Protein AF-A0A016V201-F1 (afdb_monomer_lite)

pLDDT: mean 74.11, std 23.86, range [24.7, 98.19]

Foldseek 3Di:
DPDDDPPPDPPPDDPDDDDFAWDADPPRVPIDGRLNVRQVVCVVVVDQEDDAAEDEDPDPDDDDDDPVSVVVCVVRVVDDPPDPPRVPVHDD

Secondary structure (DSSP, 8-state):
-----S-S--------------B--SSGGG-B-HHHHHHHHHHHTT----S------S-SSPPPPPHHHHHHHHHHS---TT----------

InterPro domains:
  IPR002125 Cytidine and deoxycytidylate deaminase domain [PF00383] (17-81)
  IPR002125 Cytidine and deoxycytidylate deaminase domain [PS51747] (1-92)
  IPR016192 APOBEC/CMP deaminase, zinc-binding [PS00903] (33-73)
  IPR016193 Cytidine deaminase-like [SSF53927] (21-84)
  IPR050202 Cytidine and Deoxycytidylate Deaminase [PTHR11644] (16-78)

Structure (mmCIF, N/CA/C/O backbone):
data_AF-A0A016V201-F1
#
_entry.id   AF-A0A016V201-F1
#
loop_
_atom_site.group_PDB
_atom_site.id
_atom_site.type_symbol
_atom_site.label_atom_id
_atom_site.label_alt_id
_atom_site.label_comp_id
_atom_site.label_asym_id
_atom_site.label_entity_id
_atom_site.label_seq_id
_atom_site.pdbx_PDB_ins_code
_atom_site.Cartn_x
_atom_site.Cartn_y
_atom_site.Cartn_z
_atom_site.occupancy
_atom_site.B_iso_or_equiv
_atom_site.auth_seq_id
_atom_site.auth_comp_id
_atom_site.auth_asym_id
_atom_site.auth_atom_id
_atom_site.pdbx_PDB_model_num
ATOM 1 N N . MET A 1 1 ? -28.641 28.949 31.704 1.00 37.72 1 MET A N 1
ATOM 2 C CA . MET A 1 1 ? -28.370 28.929 30.249 1.00 37.72 1 MET A CA 1
ATOM 3 C C . MET A 1 1 ? -27.186 28.009 29.944 1.00 37.72 1 MET A C 1
ATOM 5 O O . MET A 1 1 ? -26.179 28.452 29.419 1.00 37.72 1 MET A O 1
ATOM 9 N N . LEU A 1 2 ? -27.289 26.728 30.302 1.00 39.09 2 LEU A N 1
ATOM 10 C CA . LEU A 1 2 ? -26.316 25.699 29.923 1.00 39.09 2 LEU A CA 1
ATOM 11 C C . LEU A 1 2 ? -27.101 24.444 29.555 1.00 39.09 2 LEU A C 1
ATOM 13 O O . LEU A 1 2 ? -27.127 23.488 30.312 1.00 39.09 2 LEU A O 1
ATOM 17 N N . ASN A 1 3 ? -27.813 24.515 28.435 1.00 38.31 3 ASN A N 1
ATOM 18 C CA . ASN A 1 3 ? -28.419 23.369 27.771 1.00 38.31 3 ASN A CA 1
ATOM 19 C C . ASN A 1 3 ? -28.278 23.608 26.272 1.00 38.31 3 ASN A C 1
ATOM 21 O O . ASN A 1 3 ? -28.695 24.664 25.798 1.00 38.31 3 ASN A O 1
ATOM 25 N N . ASN A 1 4 ? -27.611 22.658 25.618 1.00 38.84 4 ASN A N 1
ATOM 26 C CA . ASN A 1 4 ? -27.618 22.271 24.201 1.00 38.84 4 ASN A CA 1
ATOM 27 C C . ASN A 1 4 ? -26.237 21.648 23.921 1.00 38.84 4 ASN A C 1
ATOM 29 O O . ASN A 1 4 ? -25.324 22.312 23.443 1.00 38.84 4 ASN A O 1
ATOM 33 N N . LEU A 1 5 ? -25.955 20.487 24.534 1.00 42.16 5 LEU A N 1
ATOM 34 C CA . LEU A 1 5 ? -26.220 19.173 23.919 1.00 42.16 5 LEU A CA 1
ATOM 35 C C . LEU A 1 5 ? -25.345 19.087 22.656 1.00 42.16 5 LEU A C 1
ATOM 37 O O . LEU A 1 5 ? -25.715 19.600 21.615 1.00 42.16 5 LEU A O 1
ATOM 41 N N . 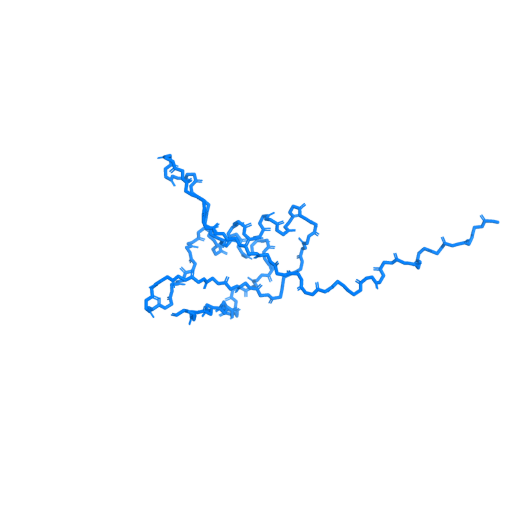PHE A 1 6 ? -24.116 18.564 22.667 1.00 36.47 6 PHE A N 1
ATOM 42 C CA . PHE A 1 6 ? -23.779 17.126 22.721 1.00 36.47 6 PHE A CA 1
ATOM 43 C C . PHE A 1 6 ? -24.750 16.166 21.990 1.00 36.47 6 PHE A C 1
ATOM 45 O O . PHE A 1 6 ? -24.584 14.953 22.065 1.00 36.47 6 PHE A O 1
ATOM 52 N N . GLU A 1 7 ? -25.692 16.695 21.212 1.00 38.88 7 GLU A N 1
ATOM 53 C CA . GLU A 1 7 ? -26.584 15.991 20.302 1.00 38.88 7 GLU A CA 1
ATOM 54 C C . GLU A 1 7 ? -26.436 16.667 18.944 1.00 38.88 7 GLU A C 1
ATOM 56 O O . GLU A 1 7 ? -27.087 17.665 18.692 1.00 38.88 7 GLU A O 1
ATOM 61 N N . GLU A 1 8 ? -25.495 16.187 18.127 1.00 36.34 8 GLU A N 1
ATOM 62 C CA . GLU A 1 8 ? -25.515 16.236 16.651 1.00 36.34 8 GLU A CA 1
ATOM 63 C C . GLU A 1 8 ? -24.120 15.891 16.106 1.00 36.34 8 GLU A C 1
ATOM 65 O O . GLU A 1 8 ? -23.410 16.686 15.500 1.00 36.34 8 GLU A O 1
ATOM 70 N N . THR A 1 9 ? -23.665 14.661 16.332 1.00 39.69 9 THR A N 1
ATOM 71 C CA . THR A 1 9 ? -22.756 14.007 15.371 1.00 39.69 9 THR A CA 1
ATOM 72 C C . THR A 1 9 ? -22.893 12.491 15.430 1.00 39.69 9 THR A C 1
ATOM 74 O O . THR A 1 9 ? -21.955 11.743 15.192 1.00 39.69 9 THR A O 1
ATOM 77 N N . SER A 1 10 ? -24.117 12.006 15.635 1.00 34.72 10 SER A N 1
ATOM 78 C CA . SER A 1 10 ? -24.550 10.716 15.098 1.00 34.72 10 SER A CA 1
ATOM 79 C C . SER A 1 10 ? -24.785 10.842 13.584 1.00 34.72 10 SER A C 1
ATOM 81 O O . SER A 1 10 ? -25.833 10.471 13.064 1.00 34.72 10 SER A O 1
ATOM 83 N N . ARG A 1 11 ? -23.802 11.369 12.836 1.00 43.66 11 ARG A N 1
ATOM 84 C CA . ARG A 1 11 ? -23.764 11.116 11.394 1.00 43.66 11 ARG A CA 1
ATOM 85 C C . ARG A 1 11 ? -23.427 9.640 11.272 1.00 43.66 11 ARG A C 1
ATOM 87 O O . ARG A 1 11 ? -22.291 9.246 11.517 1.00 43.66 11 ARG A O 1
ATOM 94 N N . GLN A 1 12 ? -24.423 8.819 10.959 1.00 40.22 12 GLN A N 1
ATOM 95 C CA . GLN A 1 12 ? -24.170 7.532 10.327 1.00 40.22 12 GLN A CA 1
ATOM 96 C C . GLN A 1 12 ? -23.357 7.844 9.065 1.00 40.22 12 GLN A C 1
ATOM 98 O O . GLN A 1 12 ? -23.913 8.272 8.059 1.00 40.22 12 GLN A O 1
ATOM 103 N N . GLU A 1 13 ? -22.027 7.786 9.160 1.00 53.28 13 GLU A N 1
ATOM 104 C CA . GLU A 1 13 ? -21.161 8.038 8.015 1.00 53.28 13 GLU A CA 1
ATOM 105 C C . GLU A 1 13 ? -21.443 6.943 6.993 1.00 53.28 13 GLU A C 1
ATOM 107 O O . GLU A 1 13 ? -21.211 5.761 7.260 1.00 53.28 13 GLU A O 1
ATOM 112 N N . GLU A 1 14 ? -21.972 7.329 5.831 1.00 50.28 14 GLU A N 1
ATOM 113 C CA . GLU A 1 14 ? -22.036 6.426 4.691 1.00 50.28 14 GLU A CA 1
ATOM 114 C C . GLU A 1 14 ? -20.659 5.783 4.478 1.00 50.28 14 GLU A C 1
ATOM 116 O O . GLU A 1 14 ? -19.632 6.458 4.643 1.00 50.28 14 GLU A O 1
ATOM 121 N N . PRO A 1 15 ? -20.601 4.488 4.124 1.00 56.31 15 PRO A N 1
ATOM 122 C CA . PRO A 1 15 ? -19.340 3.816 3.863 1.00 56.31 15 PRO A CA 1
ATOM 123 C C . PRO A 1 15 ? -18.611 4.525 2.716 1.00 56.31 15 PRO A C 1
ATOM 125 O O . PRO A 1 15 ? -18.922 4.341 1.541 1.00 56.31 15 PRO A O 1
ATOM 128 N N . LYS A 1 16 ? -17.631 5.361 3.066 1.00 73.69 16 LYS A N 1
ATOM 129 C CA . LYS A 1 16 ? -16.875 6.158 2.105 1.00 73.69 16 LYS A CA 1
ATOM 130 C C . LYS A 1 16 ? -15.736 5.328 1.533 1.00 73.69 16 LYS A C 1
ATOM 132 O O . LYS A 1 16 ? -14.776 5.009 2.233 1.00 73.69 16 LYS A O 1
ATOM 137 N N . ALA A 1 17 ? -15.844 4.987 0.254 1.00 83.44 17 ALA A N 1
ATOM 138 C CA . ALA A 1 17 ? -14.755 4.369 -0.488 1.00 83.44 17 ALA A CA 1
ATOM 139 C C . ALA A 1 17 ? -13.747 5.436 -0.946 1.00 83.44 17 ALA A C 1
ATOM 141 O O . ALA A 1 17 ? -14.129 6.499 -1.441 1.00 83.44 17 ALA A O 1
ATOM 142 N N . PHE A 1 18 ? -12.455 5.141 -0.800 1.00 85.12 18 PHE A N 1
ATOM 143 C CA . PHE A 1 18 ? -11.369 5.939 -1.365 1.00 85.12 18 PHE A CA 1
ATOM 144 C C . PHE A 1 18 ? -10.740 5.163 -2.515 1.00 85.12 18 PHE A C 1
ATOM 146 O O . PHE A 1 18 ? -10.175 4.094 -2.299 1.00 85.12 18 PHE A O 1
ATOM 153 N N . ILE A 1 19 ? -10.853 5.702 -3.728 1.00 91.19 19 ILE A N 1
ATOM 154 C CA . ILE A 1 19 ? -10.261 5.113 -4.931 1.00 91.19 19 ILE A CA 1
ATOM 155 C C . ILE A 1 19 ? -8.932 5.819 -5.186 1.00 91.19 19 ILE A C 1
ATOM 157 O O . ILE A 1 19 ? -8.893 7.041 -5.333 1.00 91.19 19 ILE A O 1
ATOM 161 N N . VAL A 1 20 ? -7.848 5.049 -5.195 1.00 93.00 20 VAL A N 1
ATOM 162 C CA . VAL A 1 20 ? -6.472 5.529 -5.368 1.00 93.00 20 VAL A CA 1
ATOM 163 C C . VAL A 1 20 ? -5.656 4.506 -6.161 1.00 93.00 20 VAL A C 1
ATOM 165 O O . VAL A 1 20 ? -6.050 3.348 -6.267 1.00 93.00 20 VAL A O 1
ATOM 168 N N . ALA A 1 21 ? -4.496 4.925 -6.664 1.00 95.62 21 ALA A N 1
ATOM 169 C CA . ALA A 1 21 ? -3.531 4.071 -7.355 1.00 95.62 21 ALA A CA 1
ATOM 170 C C . ALA A 1 21 ? -2.123 4.219 -6.751 1.00 95.62 21 ALA A C 1
ATOM 172 O O . ALA A 1 21 ? -1.898 5.049 -5.856 1.00 95.62 21 ALA A O 1
ATOM 173 N N . ASN A 1 22 ? -1.173 3.410 -7.228 1.00 96.12 22 ASN A N 1
ATOM 174 C CA . ASN A 1 22 ? 0.242 3.634 -6.950 1.00 96.12 22 ASN A CA 1
ATOM 175 C C . ASN A 1 22 ? 0.709 4.963 -7.560 1.00 96.12 22 ASN A C 1
ATOM 177 O O . ASN A 1 22 ? 0.199 5.417 -8.581 1.00 96.12 22 ASN A O 1
ATOM 181 N N . CYS A 1 23 ? 1.691 5.580 -6.913 1.00 97.12 23 CYS A N 1
ATOM 182 C CA . CYS A 1 23 ? 2.367 6.774 -7.394 1.00 97.12 23 CYS A CA 1
ATOM 183 C C . CYS A 1 23 ? 3.862 6.474 -7.459 1.00 97.12 23 CYS A C 1
ATOM 185 O O . CYS A 1 23 ? 4.492 6.188 -6.436 1.00 97.12 23 CYS A O 1
ATOM 187 N N . GLU A 1 24 ? 4.402 6.484 -8.670 1.00 97.69 24 GLU A N 1
ATOM 188 C CA . GLU A 1 24 ? 5.807 6.196 -8.934 1.00 97.69 24 GLU A CA 1
ATOM 189 C C . GLU A 1 24 ? 6.666 7.455 -8.826 1.00 97.69 24 GLU A C 1
ATOM 191 O O . GLU A 1 24 ? 6.184 8.589 -8.861 1.00 97.69 24 GLU A O 1
ATOM 196 N N . ASN A 1 25 ? 7.971 7.251 -8.686 1.00 97.62 25 ASN A N 1
ATOM 197 C CA . ASN A 1 25 ? 8.944 8.330 -8.668 1.00 97.62 25 ASN A CA 1
ATOM 198 C C . ASN A 1 25 ? 10.201 7.912 -9.432 1.00 97.62 25 ASN A C 1
ATOM 200 O O . ASN A 1 25 ? 10.571 6.744 -9.392 1.00 97.62 25 ASN A O 1
ATOM 204 N N . ALA A 1 26 ? 10.888 8.868 -10.066 1.00 98.19 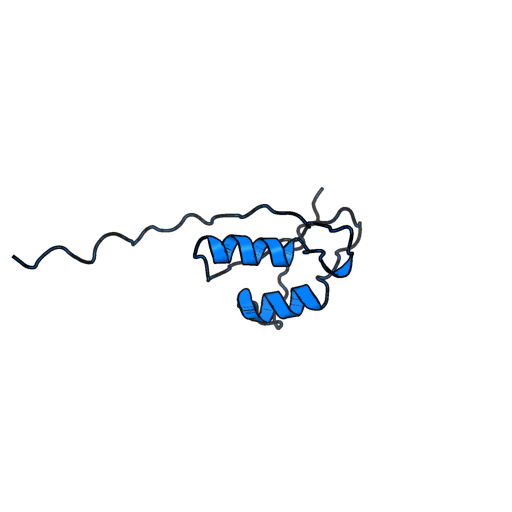26 ALA A N 1
ATOM 205 C CA . ALA A 1 26 ? 12.154 8.616 -10.760 1.00 98.19 26 ALA A CA 1
ATOM 206 C C . ALA A 1 26 ? 13.237 8.045 -9.824 1.00 98.19 26 ALA A C 1
ATOM 208 O O . ALA A 1 26 ? 14.017 7.184 -10.222 1.00 98.19 26 ALA A O 1
ATOM 209 N N . SER A 1 27 ? 13.255 8.472 -8.557 1.00 97.62 27 SER A N 1
ATOM 210 C CA . SER A 1 27 ? 13.959 7.754 -7.497 1.00 97.62 27 SER A CA 1
ATOM 211 C C . SER A 1 27 ? 13.070 6.603 -7.032 1.00 97.62 27 SER A C 1
ATOM 213 O O . SER A 1 27 ? 12.181 6.799 -6.204 1.00 97.62 27 SER A O 1
ATOM 215 N N . TYR A 1 28 ? 13.278 5.401 -7.580 1.00 95.81 28 TYR A N 1
ATOM 216 C CA . TYR A 1 28 ? 12.341 4.269 -7.450 1.00 95.81 28 TYR A CA 1
ATOM 217 C C . TYR A 1 28 ? 11.970 3.914 -6.001 1.00 95.81 28 TYR A C 1
ATOM 219 O O . TYR A 1 28 ? 10.835 3.507 -5.740 1.00 95.81 28 TYR A O 1
ATOM 227 N N . GLY A 1 29 ? 12.874 4.137 -5.040 1.00 96.50 29 GLY A N 1
ATOM 228 C CA . GLY A 1 29 ? 12.601 3.946 -3.608 1.00 96.50 29 GLY A CA 1
ATOM 229 C C . GLY A 1 29 ? 11.520 4.875 -3.033 1.00 96.50 29 GLY A C 1
ATOM 230 O O . GLY A 1 29 ? 10.947 4.570 -1.990 1.00 96.50 29 GLY A O 1
ATOM 231 N N . GLY A 1 30 ? 11.204 5.977 -3.718 1.00 96.56 30 GLY A N 1
ATOM 232 C CA . GLY A 1 30 ? 10.134 6.914 -3.371 1.00 96.56 30 GLY A CA 1
ATOM 233 C C . GLY A 1 30 ? 8.732 6.467 -3.795 1.00 96.56 30 GLY A C 1
ATOM 234 O O . GLY A 1 30 ? 7.767 7.173 -3.513 1.00 96.56 30 GLY A O 1
ATOM 235 N N . THR A 1 31 ? 8.595 5.315 -4.458 1.00 97.69 31 THR A N 1
ATOM 236 C CA . THR A 1 31 ? 7.297 4.803 -4.920 1.00 97.69 31 THR A CA 1
ATOM 237 C C . THR A 1 31 ? 6.355 4.496 -3.754 1.00 97.69 31 THR A C 1
ATOM 239 O O . THR A 1 31 ? 6.703 3.793 -2.792 1.00 97.69 31 THR A O 1
ATOM 242 N N . ILE A 1 32 ? 5.110 4.958 -3.874 1.00 97.56 32 ILE A N 1
ATOM 243 C CA . ILE A 1 32 ? 4.023 4.675 -2.934 1.00 97.56 32 ILE A CA 1
ATOM 244 C C . ILE A 1 32 ? 3.039 3.724 -3.612 1.00 97.56 32 ILE A C 1
ATOM 246 O O . ILE A 1 32 ? 2.414 4.070 -4.608 1.00 97.56 32 ILE A O 1
ATOM 250 N N . CYS A 1 33 ? 2.882 2.520 -3.065 1.00 96.75 33 CYS A N 1
ATOM 251 C CA . CYS A 1 33 ? 1.902 1.556 -3.568 1.00 96.75 33 CYS A CA 1
ATOM 252 C C . CYS A 1 33 ? 0.468 1.998 -3.228 1.00 96.75 33 CYS A C 1
ATOM 254 O O . CYS A 1 33 ? 0.254 2.759 -2.277 1.00 96.75 33 CYS A O 1
ATOM 256 N N . ALA A 1 34 ? -0.513 1.482 -3.972 1.00 95.38 34 ALA A N 1
ATOM 257 C CA . ALA A 1 34 ? -1.919 1.847 -3.819 1.00 95.38 34 ALA A CA 1
ATOM 258 C C . ALA A 1 34 ? -2.433 1.658 -2.380 1.00 95.38 34 ALA A C 1
ATOM 260 O O . ALA A 1 34 ? -3.158 2.509 -1.873 1.00 95.38 34 ALA A O 1
ATOM 261 N N . GLU A 1 35 ? -2.001 0.610 -1.675 1.00 94.00 35 GLU A N 1
ATOM 262 C CA . GLU A 1 35 ? -2.450 0.308 -0.311 1.00 94.00 35 GLU A CA 1
ATOM 263 C C . GLU A 1 35 ? -2.007 1.382 0.685 1.00 94.00 35 GLU A C 1
ATOM 265 O O . GLU A 1 35 ? -2.800 1.853 1.502 1.00 94.00 35 GLU A O 1
ATOM 270 N N . ARG A 1 36 ? -0.739 1.806 0.589 1.00 95.00 36 ARG A N 1
ATOM 271 C CA . ARG A 1 36 ? -0.195 2.889 1.422 1.00 95.00 36 ARG A CA 1
ATOM 272 C C . ARG A 1 36 ? -0.905 4.202 1.116 1.00 95.00 36 ARG A C 1
ATOM 274 O O . ARG A 1 36 ? -1.283 4.903 2.049 1.00 95.00 36 ARG A O 1
ATOM 281 N N . ASN A 1 37 ? -1.145 4.490 -0.163 1.00 96.06 37 ASN A N 1
ATOM 282 C CA . ASN A 1 37 ? -1.883 5.677 -0.589 1.00 96.06 37 ASN A CA 1
ATOM 283 C C . ASN A 1 37 ? -3.330 5.690 -0.051 1.00 96.06 3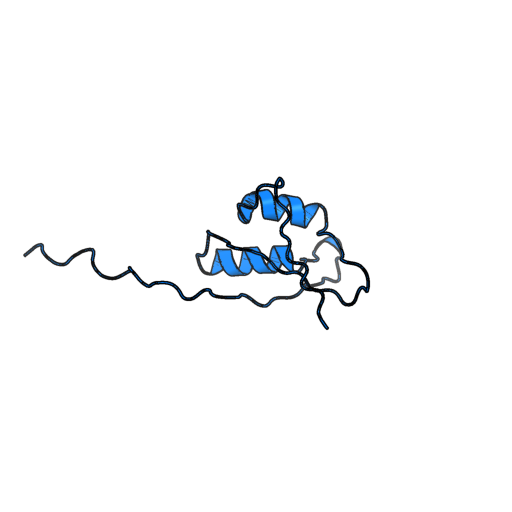7 ASN A C 1
ATOM 285 O O . ASN A 1 37 ? -3.824 6.723 0.404 1.00 96.06 37 ASN A O 1
ATOM 289 N N . ALA A 1 38 ? -4.005 4.536 -0.033 1.00 93.06 38 ALA A N 1
ATOM 290 C CA . ALA A 1 38 ? -5.390 4.433 0.432 1.00 93.06 38 ALA A CA 1
ATOM 291 C C . ALA A 1 38 ? -5.492 4.762 1.923 1.00 93.06 38 ALA A C 1
ATOM 293 O O . ALA A 1 38 ? -6.328 5.571 2.337 1.00 93.06 38 ALA A O 1
ATOM 294 N N . ILE A 1 39 ? -4.599 4.177 2.727 1.00 91.56 39 ILE A N 1
ATOM 295 C CA . ILE A 1 39 ? -4.576 4.420 4.167 1.00 91.56 39 ILE A CA 1
ATOM 296 C C . ILE A 1 39 ? -4.185 5.868 4.464 1.00 91.56 39 ILE A C 1
ATOM 298 O O . ILE A 1 39 ? -4.890 6.524 5.226 1.00 91.56 39 ILE A O 1
ATOM 302 N N . THR A 1 40 ? -3.127 6.417 3.858 1.00 94.62 40 THR A N 1
ATOM 303 C CA . THR A 1 40 ? -2.725 7.812 4.125 1.00 94.62 40 THR A CA 1
ATOM 304 C C . THR A 1 40 ? -3.798 8.816 3.700 1.00 94.62 40 THR A C 1
ATOM 306 O O . THR A 1 40 ? -4.049 9.777 4.429 1.00 94.62 40 THR A O 1
ATOM 309 N N . THR A 1 41 ? -4.494 8.570 2.586 1.00 93.00 41 THR A N 1
ATOM 310 C CA . THR A 1 41 ? -5.636 9.383 2.133 1.00 93.00 41 THR A CA 1
ATOM 311 C C . THR A 1 41 ? -6.795 9.346 3.125 1.00 93.00 41 THR A C 1
ATOM 313 O O . THR A 1 41 ? -7.403 10.375 3.422 1.00 93.00 41 THR A O 1
ATOM 316 N N . ALA A 1 42 ? -7.116 8.173 3.663 1.00 89.56 42 ALA A N 1
ATOM 317 C CA . ALA A 1 42 ? -8.177 8.059 4.651 1.00 89.56 42 ALA A CA 1
ATOM 318 C C . ALA A 1 42 ? -7.772 8.691 5.995 1.00 89.56 42 ALA A C 1
ATOM 320 O O . ALA A 1 42 ? -8.560 9.421 6.603 1.00 89.56 42 ALA A O 1
ATOM 321 N N . LEU A 1 43 ? -6.521 8.488 6.423 1.00 89.81 43 LEU A N 1
ATOM 322 C CA . LEU A 1 43 ? -5.968 9.080 7.640 1.00 89.81 43 LEU A CA 1
ATOM 323 C C . LEU A 1 43 ? -5.967 10.614 7.582 1.00 89.81 43 LEU A C 1
ATOM 325 O O . LEU A 1 43 ? -6.350 11.250 8.570 1.00 89.81 43 LEU A O 1
ATOM 329 N N . SER A 1 44 ? -5.586 11.205 6.443 1.00 92.00 44 SER A N 1
ATOM 330 C CA . SER A 1 44 ? -5.573 12.664 6.248 1.00 92.00 44 SER A CA 1
ATOM 331 C C . SER A 1 44 ? -6.974 13.277 6.287 1.00 92.00 44 SER A C 1
ATOM 333 O O . SER A 1 44 ? -7.134 14.433 6.668 1.00 92.00 44 SER A O 1
ATOM 335 N N . LYS A 1 45 ? -8.003 12.483 5.974 1.00 87.81 45 LYS A N 1
ATOM 336 C CA . LYS A 1 45 ? -9.421 12.855 6.081 1.00 87.81 45 LYS A CA 1
ATOM 337 C C . LYS A 1 45 ? -10.043 12.538 7.449 1.00 87.81 45 LYS A C 1
ATOM 339 O O . LYS A 1 45 ? -11.246 12.699 7.607 1.00 87.81 45 LYS A O 1
ATOM 344 N N . GLY A 1 46 ? -9.249 12.090 8.425 1.00 88.56 46 GLY A N 1
ATOM 345 C CA . GLY A 1 46 ? -9.700 11.826 9.798 1.00 88.56 46 GLY A CA 1
ATOM 346 C C . GLY A 1 46 ? -10.217 10.408 10.064 1.00 88.56 46 GLY A C 1
ATOM 347 O O . GLY A 1 46 ? -10.499 10.076 11.214 1.00 88.56 46 GLY A O 1
ATOM 348 N N . TYR A 1 47 ? -10.274 9.530 9.060 1.00 83.69 47 TYR A N 1
ATOM 349 C CA . TYR A 1 47 ? -10.731 8.150 9.245 1.00 83.69 47 TYR A CA 1
ATOM 350 C C . TYR A 1 47 ? -9.661 7.316 9.956 1.00 83.69 47 TYR A C 1
ATOM 352 O O . TYR A 1 47 ? -8.467 7.456 9.689 1.00 83.69 47 TYR A O 1
ATOM 360 N N . ARG A 1 48 ? -10.078 6.457 10.894 1.00 84.25 48 ARG A N 1
ATOM 361 C CA . ARG A 1 48 ? -9.183 5.575 11.679 1.00 84.25 48 ARG A CA 1
ATOM 362 C C . ARG A 1 48 ? -9.675 4.130 11.791 1.00 84.25 48 ARG A C 1
ATOM 364 O O . ARG A 1 48 ? -8.952 3.276 12.288 1.00 84.25 48 ARG A O 1
ATOM 371 N N . LYS A 1 49 ? -10.913 3.857 11.373 1.00 81.75 49 LYS A N 1
ATOM 372 C CA . LYS A 1 49 ? -11.528 2.527 11.406 1.00 81.75 49 LYS A CA 1
ATOM 373 C C . LYS A 1 49 ? -11.800 2.089 9.977 1.00 81.75 49 LYS A C 1
ATOM 375 O O . LYS A 1 49 ? -12.514 2.776 9.252 1.00 81.75 49 LYS A O 1
ATOM 380 N N . PHE A 1 50 ? -11.241 0.949 9.597 1.00 81.50 50 PHE A N 1
ATOM 381 C CA . PHE A 1 50 ? -11.335 0.405 8.248 1.00 81.50 50 PHE A CA 1
ATOM 382 C C . PHE A 1 50 ? -12.076 -0.925 8.290 1.00 81.50 50 PHE A C 1
ATOM 384 O O . PHE A 1 50 ? -11.815 -1.755 9.157 1.00 81.50 50 PHE A O 1
ATOM 391 N N . LYS A 1 51 ? -13.017 -1.120 7.364 1.00 82.44 51 LYS A N 1
ATOM 392 C CA . LYS A 1 51 ? -13.751 -2.386 7.243 1.00 82.44 51 LYS A CA 1
ATOM 393 C C . LYS A 1 51 ? -12.997 -3.393 6.378 1.00 82.44 51 LYS A C 1
ATOM 395 O O . LYS A 1 51 ? -12.932 -4.566 6.722 1.00 82.44 51 LYS A O 1
ATOM 400 N N . ALA A 1 52 ? -12.473 -2.931 5.247 1.00 84.81 52 ALA A N 1
ATOM 401 C CA . ALA A 1 52 ? -11.751 -3.734 4.273 1.00 84.81 52 ALA A CA 1
ATOM 402 C C . ALA A 1 52 ? -10.909 -2.825 3.368 1.00 84.81 52 ALA A C 1
ATOM 404 O O . ALA A 1 52 ? -11.150 -1.618 3.295 1.00 84.81 52 ALA A O 1
ATOM 405 N N . ILE A 1 53 ? -9.963 -3.429 2.655 1.00 84.75 53 ILE A N 1
ATOM 406 C CA . ILE A 1 53 ? -9.252 -2.831 1.526 1.00 84.75 53 ILE A CA 1
ATOM 407 C C . ILE A 1 53 ? -9.345 -3.799 0.345 1.00 84.75 53 ILE A C 1
ATOM 409 O O . ILE A 1 53 ? -9.242 -5.013 0.538 1.00 84.75 53 ILE A O 1
ATOM 413 N N . ALA A 1 54 ? -9.557 -3.260 -0.852 1.00 86.94 54 ALA A N 1
ATOM 414 C CA . ALA A 1 54 ? -9.492 -4.009 -2.097 1.00 86.94 54 ALA A CA 1
ATOM 415 C C . ALA A 1 54 ? -8.332 -3.475 -2.936 1.00 86.94 54 ALA A C 1
ATOM 417 O O . ALA A 1 54 ? -8.163 -2.263 -3.064 1.00 86.94 54 ALA A O 1
ATOM 418 N N . VAL A 1 55 ? -7.529 -4.389 -3.473 1.00 86.69 55 VAL A N 1
ATOM 419 C CA . VAL A 1 55 ? -6.398 -4.081 -4.352 1.00 86.69 55 VAL A CA 1
ATOM 420 C C . VAL A 1 55 ? -6.639 -4.822 -5.654 1.00 86.69 55 VAL A C 1
ATOM 422 O O . VAL A 1 55 ? -6.958 -6.008 -5.626 1.00 86.69 55 VAL A O 1
ATOM 425 N N . VAL A 1 56 ? -6.515 -4.115 -6.771 1.00 88.00 56 VAL A N 1
ATOM 426 C CA . VAL A 1 56 ? -6.773 -4.652 -8.108 1.00 88.00 56 VAL A CA 1
ATOM 427 C C . VAL A 1 56 ? -5.508 -4.504 -8.937 1.00 88.00 56 VAL A C 1
ATOM 429 O O . VAL A 1 56 ? -4.806 -3.498 -8.836 1.00 88.00 56 VAL A O 1
ATOM 432 N N . THR A 1 57 ? -5.214 -5.525 -9.732 1.00 86.50 57 THR A N 1
ATOM 433 C CA . THR A 1 57 ? -4.066 -5.580 -10.639 1.00 86.50 57 THR A CA 1
ATOM 434 C C . THR A 1 57 ? -4.504 -6.216 -11.950 1.00 86.50 57 THR A C 1
ATOM 436 O O . THR A 1 57 ? -5.411 -7.041 -11.933 1.00 86.50 57 THR A O 1
ATOM 439 N N . GLU A 1 58 ? -3.810 -5.932 -13.049 1.00 89.38 58 GLU A N 1
ATOM 440 C CA . GLU A 1 58 ? -4.032 -6.605 -14.345 1.00 89.38 58 GLU A CA 1
ATOM 441 C C . GLU A 1 58 ? -3.442 -8.030 -14.408 1.00 89.38 58 GLU A C 1
ATOM 443 O O . GLU A 1 58 ? -3.467 -8.688 -15.4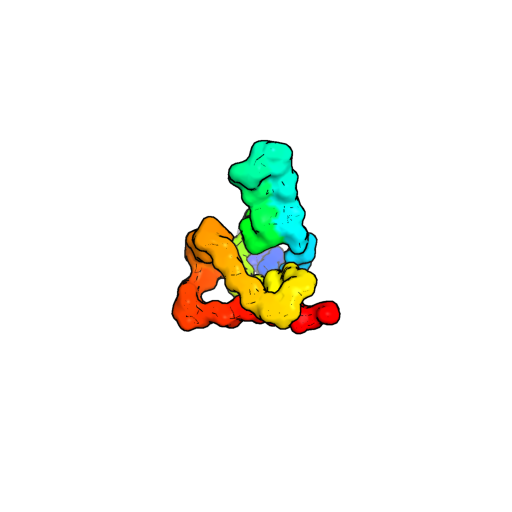45 1.00 89.38 58 GLU A O 1
ATOM 448 N N . LEU A 1 59 ? -2.871 -8.519 -13.303 1.00 84.69 59 LEU A N 1
ATOM 449 C CA . LEU A 1 59 ? -2.338 -9.873 -13.208 1.00 84.69 59 LEU A CA 1
ATOM 450 C C . LEU A 1 59 ? 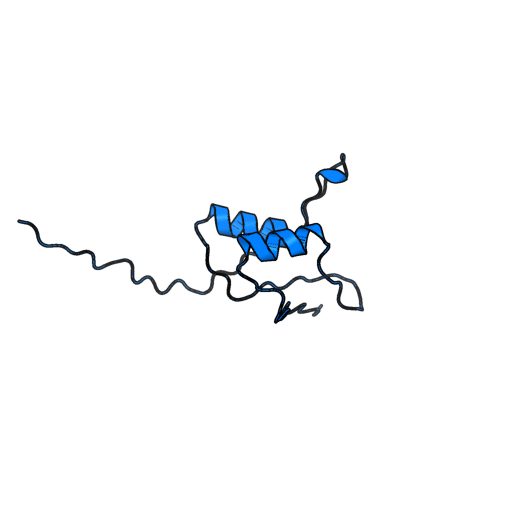-3.481 -10.894 -13.184 1.00 84.69 59 LEU A C 1
ATOM 452 O O . LEU A 1 59 ? -4.463 -10.711 -12.471 1.00 84.69 59 LEU A O 1
ATOM 456 N N . GLN A 1 60 ? -3.315 -11.994 -13.926 1.00 84.38 60 GLN A N 1
ATOM 457 C CA . GLN A 1 60 ? -4.272 -13.111 -13.928 1.00 84.38 60 GLN A CA 1
ATOM 458 C C . GLN A 1 60 ? -4.386 -13.783 -12.556 1.00 84.38 60 GLN A C 1
ATOM 460 O O . GLN A 1 60 ? -5.468 -14.197 -12.153 1.00 84.38 60 GLN A O 1
ATOM 465 N N . GLU A 1 61 ? -3.266 -13.883 -11.843 1.00 83.19 61 GLU A N 1
ATOM 466 C CA . GLU A 1 61 ? -3.209 -14.445 -10.498 1.00 83.19 61 GLU A CA 1
ATOM 467 C C . GLU A 1 61 ? -3.226 -13.322 -9.448 1.00 83.19 61 GLU A C 1
ATOM 469 O O . GLU A 1 61 ? -2.534 -12.310 -9.625 1.00 83.19 61 GLU A O 1
ATOM 474 N N . PRO A 1 62 ? -3.952 -13.488 -8.325 1.00 77.12 62 PRO A N 1
ATOM 475 C CA . PRO A 1 62 ? -3.974 -12.511 -7.244 1.00 77.12 62 PRO A CA 1
ATOM 476 C C . PRO A 1 62 ? -2.574 -12.189 -6.708 1.00 77.12 62 PRO A C 1
ATOM 478 O O . PRO A 1 62 ? -1.877 -13.043 -6.153 1.00 77.12 62 PRO A O 1
ATOM 481 N N . ALA A 1 63 ? -2.177 -10.921 -6.800 1.00 83.94 63 ALA A N 1
ATOM 482 C CA . ALA A 1 63 ? -0.933 -10.452 -6.211 1.00 83.94 63 ALA A CA 1
ATOM 483 C C . ALA A 1 63 ? -1.098 -10.129 -4.726 1.00 83.94 63 ALA A C 1
ATOM 485 O O . ALA A 1 63 ? -2.045 -9.474 -4.291 1.00 83.94 63 ALA A O 1
ATOM 486 N N . SER A 1 64 ? -0.121 -10.553 -3.929 1.00 85.75 64 SER A N 1
ATOM 487 C CA . SER A 1 64 ? -0.099 -10.225 -2.509 1.00 85.75 64 SER A CA 1
ATOM 488 C C . SER A 1 64 ? 0.547 -8.851 -2.264 1.00 85.75 64 SER A C 1
ATOM 490 O O . SER A 1 64 ? 1.545 -8.547 -2.925 1.00 85.75 64 SER A O 1
ATOM 492 N N . PRO A 1 65 ? 0.078 -8.058 -1.278 1.00 89.44 65 PRO A N 1
ATOM 493 C CA . PRO A 1 65 ? 0.723 -6.799 -0.913 1.00 89.44 65 PRO A CA 1
ATOM 494 C C . PRO A 1 65 ? 2.210 -6.976 -0.596 1.00 89.44 65 PRO A C 1
ATOM 496 O O . PRO A 1 65 ? 2.605 -7.955 0.056 1.00 89.44 65 PRO A O 1
ATOM 499 N N . CYS A 1 66 ? 3.033 -6.009 -1.005 1.00 93.38 66 CYS A N 1
ATOM 500 C CA . CYS A 1 66 ? 4.468 -6.034 -0.722 1.00 93.38 66 CYS A CA 1
ATOM 501 C C . CYS A 1 66 ? 4.743 -5.923 0.790 1.00 93.38 66 CYS A C 1
ATOM 503 O O . CYS A 1 66 ? 3.898 -5.460 1.563 1.00 93.38 66 CYS A O 1
ATOM 505 N N . GLY A 1 67 ? 5.942 -6.319 1.234 1.00 92.88 67 GLY A N 1
ATOM 506 C CA . GLY A 1 67 ? 6.291 -6.356 2.663 1.00 92.88 67 GLY A CA 1
ATOM 507 C C . GLY A 1 67 ? 6.074 -5.022 3.390 1.00 92.88 67 GLY A C 1
ATOM 508 O O . GLY A 1 67 ? 5.547 -4.998 4.501 1.00 92.88 67 GLY A O 1
ATOM 509 N N . MET A 1 68 ? 6.381 -3.903 2.728 1.00 94.62 68 MET A N 1
ATOM 510 C CA . MET A 1 68 ? 6.181 -2.568 3.294 1.00 94.62 68 MET A CA 1
ATOM 511 C C . MET A 1 68 ? 4.694 -2.226 3.461 1.00 94.62 68 MET A C 1
ATOM 513 O O . MET A 1 68 ? 4.304 -1.686 4.493 1.00 94.62 68 MET A O 1
ATOM 517 N N . CYS A 1 69 ? 3.851 -2.579 2.485 1.00 93.69 69 CYS A N 1
ATOM 518 C CA . CYS A 1 69 ? 2.402 -2.406 2.591 1.00 93.69 69 CYS A CA 1
ATOM 519 C C . CYS A 1 69 ? 1.816 -3.280 3.698 1.00 93.69 69 CYS A C 1
ATOM 521 O O . CYS A 1 69 ? 0.992 -2.799 4.468 1.00 93.69 69 CYS A O 1
ATOM 523 N N . ARG A 1 70 ? 2.275 -4.530 3.842 1.00 92.06 70 ARG A N 1
ATOM 524 C CA . ARG A 1 70 ? 1.837 -5.414 4.937 1.00 92.06 70 ARG A CA 1
ATOM 525 C C . ARG A 1 70 ? 2.134 -4.802 6.301 1.00 92.06 70 ARG A C 1
ATOM 527 O O . ARG A 1 70 ? 1.230 -4.725 7.126 1.00 92.06 70 ARG A O 1
ATOM 534 N N . GLN A 1 71 ? 3.359 -4.323 6.514 1.00 93.44 71 GLN A N 1
ATOM 535 C CA . GLN A 1 71 ? 3.725 -3.667 7.769 1.00 93.44 71 GLN A CA 1
ATOM 536 C C . GLN A 1 71 ? 2.866 -2.420 8.021 1.00 93.44 71 GLN A C 1
ATOM 538 O O . GLN A 1 71 ? 2.345 -2.236 9.117 1.00 93.44 71 GLN A O 1
ATOM 543 N N . PHE A 1 72 ? 2.662 -1.595 6.991 1.00 92.62 72 PHE A N 1
ATOM 544 C CA . PHE A 1 72 ? 1.855 -0.380 7.094 1.00 92.62 72 PHE A CA 1
ATOM 545 C C . PHE A 1 72 ? 0.382 -0.673 7.426 1.00 92.62 72 PHE A C 1
ATOM 547 O O . PHE A 1 72 ? -0.223 0.012 8.246 1.00 92.62 72 PHE A O 1
ATOM 554 N N . LEU A 1 73 ? -0.199 -1.711 6.819 1.00 89.44 73 LEU A N 1
ATOM 555 C CA . LEU A 1 73 ? -1.578 -2.135 7.070 1.00 89.44 73 LEU A CA 1
ATOM 556 C C . LEU A 1 73 ? -1.771 -2.692 8.486 1.00 89.44 73 LEU A C 1
ATOM 558 O O . LEU A 1 73 ? -2.832 -2.486 9.075 1.00 89.44 73 LEU A O 1
ATOM 562 N N . VAL A 1 74 ? -0.762 -3.370 9.041 1.00 88.44 74 VAL A N 1
ATOM 563 C CA . VAL A 1 74 ? -0.788 -3.837 10.436 1.00 88.44 74 VAL A CA 1
ATOM 564 C C . VAL A 1 74 ? -0.771 -2.661 11.405 1.00 88.44 74 VAL A C 1
ATOM 566 O O . VAL A 1 74 ? -1.550 -2.656 12.355 1.00 88.44 74 VAL A O 1
ATOM 569 N N . GLU A 1 75 ? 0.074 -1.667 11.139 1.00 89.69 75 GLU A N 1
ATOM 570 C CA . GLU A 1 75 ? 0.236 -0.491 11.998 1.00 89.69 75 GLU A CA 1
ATOM 571 C C . GLU A 1 75 ? -0.999 0.421 11.959 1.00 89.69 75 GLU A C 1
ATOM 573 O O . GLU A 1 75 ? -1.555 0.790 12.991 1.00 89.69 75 GLU A O 1
ATOM 578 N N . PHE A 1 76 ? -1.461 0.765 10.755 1.00 87.88 76 PHE A N 1
ATOM 579 C CA . PHE A 1 76 ? -2.442 1.836 10.567 1.00 87.88 76 PHE A CA 1
ATOM 580 C C . PHE A 1 76 ? -3.821 1.348 10.131 1.00 87.88 76 PHE A C 1
ATOM 582 O O . PHE A 1 76 ? -4.807 2.047 10.347 1.00 87.88 76 PHE A O 1
ATOM 589 N N . GLY A 1 77 ? -3.919 0.167 9.519 1.00 74.19 77 GLY A N 1
ATOM 590 C CA . GLY A 1 77 ? -5.183 -0.381 9.020 1.00 74.19 77 GLY A CA 1
ATOM 591 C C . GLY A 1 77 ? -6.019 -1.086 10.089 1.00 74.19 77 GLY A C 1
ATOM 592 O O . GLY A 1 77 ? -7.174 -1.417 9.835 1.00 74.19 77 GLY A O 1
ATOM 593 N N . ASN A 1 78 ? -5.450 -1.341 11.275 1.00 66.62 78 ASN A N 1
ATOM 594 C CA . ASN A 1 78 ? -6.029 -2.207 12.311 1.00 66.62 78 ASN A CA 1
ATOM 595 C C . ASN A 1 78 ? -6.383 -3.621 11.783 1.00 66.62 78 ASN A C 1
ATOM 597 O O . ASN A 1 78 ? -7.187 -4.355 12.364 1.00 66.62 78 ASN A O 1
ATOM 601 N N . CYS A 1 79 ? -5.761 -4.015 10.667 1.00 56.91 79 CYS A N 1
ATOM 602 C CA . CYS A 1 79 ? -5.913 -5.310 10.027 1.00 56.91 79 CYS A CA 1
ATOM 603 C C . CYS A 1 79 ? -4.945 -6.290 10.698 1.00 56.91 79 CYS A C 1
ATOM 605 O O . CYS A 1 79 ? -3.788 -6.419 10.297 1.00 56.91 79 CYS A O 1
ATOM 607 N N . ARG A 1 80 ? -5.394 -6.991 11.748 1.00 49.72 80 ARG A N 1
ATOM 608 C CA . ARG A 1 80 ? -4.601 -8.091 12.320 1.00 49.72 80 ARG A CA 1
ATOM 609 C C . ARG A 1 80 ? -4.445 -9.198 11.275 1.00 49.72 80 ARG A C 1
ATOM 611 O O . ARG A 1 80 ? -5.429 -9.791 10.845 1.00 49.72 80 ARG A O 1
ATOM 618 N N . VAL A 1 81 ? -3.189 -9.527 10.972 1.00 48.72 81 VAL A N 1
ATOM 619 C CA . VAL A 1 81 ? -2.676 -10.502 9.979 1.00 48.72 81 VAL A CA 1
ATOM 620 C C . VAL A 1 81 ? -3.348 -11.890 9.995 1.00 48.72 81 VAL A C 1
ATOM 622 O O . VAL A 1 81 ? -3.158 -12.667 9.068 1.00 48.72 81 VAL A O 1
ATOM 625 N N . LYS A 1 82 ? -4.159 -12.224 11.008 1.00 37.31 82 LYS A N 1
ATOM 626 C CA . LYS A 1 82 ? -4.829 -13.528 11.122 1.00 37.31 82 LYS A CA 1
ATOM 627 C C . LYS A 1 82 ? -5.913 -13.766 10.068 1.00 37.31 82 LYS A C 1
ATOM 629 O O . LYS A 1 82 ? -6.113 -14.913 9.702 1.00 37.31 82 LYS A O 1
ATOM 634 N N . ASN A 1 83 ? -6.551 -12.712 9.555 1.00 34.59 83 ASN A N 1
ATOM 635 C CA . ASN A 1 83 ? -7.594 -12.815 8.534 1.00 34.59 83 ASN A CA 1
ATOM 636 C C . ASN A 1 83 ? -7.296 -11.822 7.407 1.00 34.59 83 ASN A C 1
ATOM 638 O O . ASN A 1 83 ? -7.869 -10.735 7.354 1.00 34.59 83 ASN A O 1
ATOM 642 N N . PHE A 1 84 ? -6.387 -12.192 6.504 1.00 42.34 84 PHE A N 1
ATOM 643 C CA . PHE A 1 84 ? -6.261 -11.550 5.195 1.00 42.34 84 PHE A CA 1
ATOM 644 C C . PHE A 1 84 ? -7.528 -11.857 4.370 1.00 42.34 84 PHE A C 1
ATOM 646 O O . PHE A 1 84 ? -7.484 -12.587 3.390 1.00 42.34 84 PHE A O 1
ATOM 653 N N . LEU A 1 85 ? -8.673 -11.268 4.728 1.00 39.91 85 LEU A N 1
ATOM 654 C CA . LEU A 1 85 ? -9.684 -10.929 3.726 1.00 39.91 85 LEU A CA 1
ATOM 655 C C . LEU A 1 85 ? -9.217 -9.626 3.059 1.00 39.91 85 LEU A C 1
ATOM 657 O O . LEU A 1 85 ? -9.848 -8.576 3.144 1.00 39.91 85 LEU A O 1
ATOM 661 N N . CYS A 1 86 ? -8.044 -9.687 2.423 1.00 39.12 86 CYS A N 1
ATOM 662 C CA . CYS A 1 86 ? -7.792 -8.808 1.298 1.00 39.12 86 CYS A CA 1
ATOM 663 C C . CYS A 1 86 ? -8.761 -9.327 0.245 1.00 39.12 86 CYS A C 1
ATOM 665 O O . CYS A 1 86 ? -8.515 -10.369 -0.361 1.00 39.12 86 CYS A O 1
ATOM 667 N N . ALA A 1 87 ? -9.919 -8.685 0.117 1.00 36.28 87 ALA A N 1
ATOM 668 C CA . ALA A 1 87 ? -10.751 -8.883 -1.049 1.00 36.28 87 ALA A CA 1
ATOM 669 C C . ALA A 1 87 ? -9.963 -8.270 -2.212 1.00 36.28 87 ALA A C 1
ATOM 671 O O . ALA A 1 87 ? -10.183 -7.123 -2.591 1.00 36.28 87 ALA A O 1
ATOM 672 N N . ILE A 1 88 ? -8.975 -9.012 -2.719 1.00 40.75 88 ILE A N 1
ATOM 673 C CA . ILE A 1 88 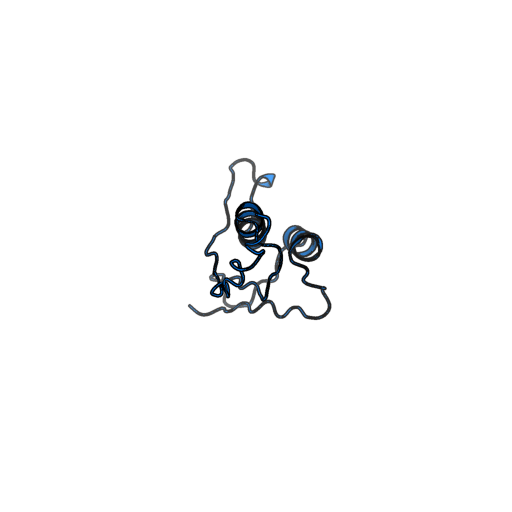? -8.413 -8.813 -4.048 1.00 40.75 88 ILE A CA 1
ATOM 674 C C . ILE A 1 88 ? -9.584 -9.132 -4.970 1.00 40.75 88 ILE A C 1
ATOM 676 O O . ILE A 1 88 ? -9.783 -10.268 -5.388 1.00 40.75 88 ILE A O 1
ATOM 680 N N . LEU A 1 89 ? -10.461 -8.150 -5.166 1.00 34.72 89 LEU A N 1
ATOM 681 C CA . LEU A 1 89 ? -11.499 -8.203 -6.177 1.00 34.72 89 LEU A CA 1
ATOM 682 C C . LEU A 1 89 ? -10.784 -7.971 -7.505 1.00 34.72 89 LEU A C 1
ATOM 684 O O . LEU A 1 89 ? -10.805 -6.878 -8.058 1.00 34.72 89 LEU A O 1
ATOM 688 N N . ALA A 1 90 ? -10.085 -9.004 -7.972 1.00 28.53 90 ALA A N 1
ATOM 689 C CA . ALA A 1 90 ? -9.701 -9.118 -9.364 1.00 28.53 90 ALA A CA 1
ATOM 690 C C . ALA A 1 90 ? -10.994 -9.352 -10.155 1.00 28.53 90 ALA A C 1
ATOM 692 O O . ALA A 1 90 ? -11.462 -10.478 -10.273 1.00 28.53 90 ALA A O 1
ATOM 693 N N . PHE A 1 91 ? -11.620 -8.268 -10.600 1.00 24.70 91 PHE A N 1
ATOM 694 C CA . PHE A 1 91 ? -12.588 -8.285 -11.690 1.00 24.70 91 PHE A CA 1
ATOM 695 C C . PHE A 1 91 ? -12.373 -7.022 -12.519 1.00 24.70 91 PHE A C 1
ATOM 697 O O . PHE A 1 91 ? -12.971 -5.976 -12.259 1.00 24.70 91 PHE A O 1
ATOM 704 N N . VAL A 1 92 ? -11.486 -7.145 -13.502 1.00 32.50 92 VAL A N 1
ATOM 705 C CA . VAL A 1 92 ? -11.778 -6.709 -14.869 1.00 32.50 92 VAL A CA 1
ATOM 706 C C . VAL A 1 92 ? -11.607 -7.938 -15.747 1.00 32.50 92 VAL A C 1
ATOM 708 O O . VAL A 1 92 ? -10.602 -8.649 -15.528 1.00 32.50 92 VAL A O 1
#

Organism: NCBI:txid53326

Sequence (92 aa):
MLNNLFEETSRQEEPKAFIVANCENASYGGTICAERNAITTALSKGYRKFKAIAVVTELQEPASPCGMCRQFLVEFGNCRVKNFLCAILAFV

Radius of gyration: 17.08 Å; chains: 1; bounding box: 42×43×45 Å